Protein AF-A0A077Z8T4-F1 (afdb_monomer_lite)

Secondary structure (DSSP, 8-state):
--TTTTTGGGTS------------S-------THHHHHHHHHHHHHHHHHHHHHHTS------STT-EEEE-TTS-EEEE--TT-GGGGSSPPPHHHHHHHHHT-B--TT-TTSPPBPPEEEEEEEEEEETTTTEEEEEEEEEEE-HHHHHHT----SSHHHHHHH--

Sequence (168 aa):
MVEVYLLFALIFGVSSISLPTVDIREAQQPRTVASTTLIAVIEAVQYDAAQSILDECPKVHCLGRECVMVKERNGCETCACPIGSPARGCDKMPKRMLKELFTNGCHNLKSPNSKLYPATPVSRWYRHIDYEAKVDECRSYLFPFCEDYEKNVWPAPTTRQQCLHYCY

Structure (mmCIF, N/CA/C/O backbone):
data_AF-A0A077Z8T4-F1
#
_entry.id   AF-A0A077Z8T4-F1
#
loop_
_atom_site.group_PDB
_atom_site.id
_atom_site.type_symbol
_atom_site.label_atom_id
_atom_site.label_alt_id
_atom_site.label_comp_id
_atom_site.label_asym_id
_atom_site.label_entity_id
_atom_site.label_seq_id
_atom_site.pdbx_PDB_ins_code
_atom_site.Cartn_x
_atom_site.Cartn_y
_atom_site.Cartn_z
_atom_site.occupancy
_atom_site.B_iso_or_equiv
_atom_site.auth_seq_id
_atom_site.auth_comp_id
_atom_site.auth_asym_id
_atom_site.auth_atom_id
_atom_site.pdbx_PDB_model_num
ATOM 1 N N . MET A 1 1 ? 19.963 72.023 41.864 1.00 42.16 1 MET A N 1
ATOM 2 C CA . MET A 1 1 ? 19.636 71.729 43.276 1.00 42.16 1 MET A CA 1
ATOM 3 C C . MET A 1 1 ? 19.862 70.242 43.526 1.00 42.16 1 MET A C 1
ATOM 5 O O . MET A 1 1 ? 18.923 69.464 43.528 1.00 42.16 1 MET A O 1
ATOM 9 N N . VAL A 1 2 ? 21.130 69.844 43.653 1.00 43.72 2 VAL A N 1
ATOM 10 C CA . VAL A 1 2 ? 21.558 68.471 44.010 1.00 43.72 2 VAL A CA 1
ATOM 11 C C . VAL A 1 2 ? 21.573 68.296 45.545 1.00 43.72 2 VAL A C 1
ATOM 13 O O . VAL A 1 2 ? 21.898 67.242 46.073 1.00 43.72 2 VAL A O 1
ATOM 16 N N . GLU A 1 3 ? 21.177 69.330 46.287 1.00 45.53 3 GLU A N 1
ATOM 17 C CA . GLU A 1 3 ? 21.572 69.507 47.684 1.00 45.53 3 GLU A CA 1
ATOM 18 C C . GLU A 1 3 ? 20.578 69.032 48.750 1.00 45.53 3 GLU A C 1
ATOM 20 O O . GLU A 1 3 ? 20.823 69.254 49.927 1.00 45.53 3 GLU A O 1
ATOM 25 N N . VAL A 1 4 ? 19.475 68.366 48.395 1.00 46.78 4 VAL A N 1
ATOM 26 C CA . VAL A 1 4 ? 18.481 67.970 49.420 1.00 46.78 4 VAL A CA 1
ATOM 27 C C . VAL A 1 4 ? 18.362 66.457 49.612 1.00 46.78 4 VAL A C 1
ATOM 29 O O . VAL A 1 4 ? 18.024 66.012 50.704 1.00 46.78 4 VAL A O 1
ATOM 32 N N . TYR A 1 5 ? 18.743 65.632 48.634 1.00 44.31 5 TYR A N 1
ATOM 33 C CA . TYR A 1 5 ? 18.672 64.172 48.808 1.00 44.31 5 TYR A CA 1
ATOM 34 C C . TYR A 1 5 ? 19.954 63.542 49.363 1.00 44.31 5 TYR A C 1
ATOM 36 O O . TYR A 1 5 ? 19.893 62.443 49.912 1.00 44.31 5 TYR A O 1
ATOM 44 N N . LEU A 1 6 ? 21.091 64.253 49.327 1.00 45.75 6 LEU A N 1
ATOM 45 C CA . LEU A 1 6 ? 22.338 63.777 49.940 1.00 45.75 6 LEU A CA 1
ATOM 46 C C . LEU A 1 6 ? 22.255 63.677 51.475 1.00 45.75 6 LEU A C 1
ATOM 48 O O . LEU A 1 6 ? 23.035 62.951 52.083 1.00 45.75 6 LEU A O 1
ATOM 52 N N . LEU A 1 7 ? 21.295 64.360 52.106 1.00 48.22 7 LEU A N 1
ATOM 53 C CA . LEU A 1 7 ? 21.138 64.355 53.563 1.00 48.22 7 LEU A CA 1
ATOM 54 C C . LEU A 1 7 ? 20.441 63.106 54.111 1.00 48.22 7 LEU A C 1
ATOM 56 O O . LEU A 1 7 ? 20.666 62.747 55.263 1.00 48.22 7 LEU A O 1
ATOM 60 N N . PHE A 1 8 ? 19.652 62.391 53.309 1.00 38.88 8 PHE A N 1
ATOM 61 C CA . PHE A 1 8 ? 18.994 61.174 53.799 1.00 38.88 8 PHE A CA 1
ATOM 62 C C . PHE A 1 8 ? 19.896 59.933 53.772 1.00 38.88 8 PHE A C 1
ATOM 64 O O . PHE A 1 8 ? 19.585 58.939 54.426 1.00 38.88 8 PHE A O 1
ATOM 71 N N . ALA A 1 9 ? 21.044 59.999 53.094 1.00 43.31 9 ALA A N 1
ATOM 72 C CA . ALA A 1 9 ? 21.951 58.865 52.926 1.00 43.31 9 ALA A CA 1
ATOM 73 C C . ALA A 1 9 ? 22.938 58.637 54.093 1.00 43.31 9 ALA A C 1
ATOM 75 O O . ALA A 1 9 ? 23.739 57.710 54.015 1.00 43.31 9 ALA A O 1
ATOM 76 N N . LEU A 1 10 ? 22.896 59.428 55.177 1.00 42.94 10 LEU A N 1
ATOM 77 C CA . LEU A 1 10 ? 23.810 59.249 56.322 1.00 42.94 10 LEU A CA 1
ATOM 78 C C . LEU A 1 10 ? 23.150 58.932 57.674 1.00 42.94 10 LEU A C 1
ATOM 80 O O . LEU A 1 10 ? 23.878 58.681 58.629 1.00 42.94 10 LEU A O 1
ATOM 84 N N . ILE A 1 11 ? 21.817 58.879 57.789 1.00 49.50 11 ILE A N 1
ATOM 85 C CA . ILE A 1 11 ? 21.166 58.616 59.095 1.00 49.50 11 ILE A CA 1
ATOM 86 C C . ILE A 1 11 ? 20.476 57.245 59.165 1.00 49.50 11 ILE A C 1
ATOM 88 O O . ILE A 1 11 ? 20.418 56.647 60.236 1.00 49.50 11 ILE A O 1
ATOM 92 N N . PHE A 1 12 ? 20.046 56.670 58.042 1.00 38.09 12 PHE A N 1
ATOM 93 C CA . PHE A 1 12 ? 19.489 55.314 58.021 1.00 38.09 12 PHE A CA 1
ATOM 94 C C . PHE A 1 12 ? 20.489 54.352 57.381 1.00 38.09 12 PHE A C 1
ATOM 96 O O . PHE A 1 12 ? 20.528 54.165 56.168 1.00 38.09 12 PHE A O 1
ATOM 103 N N . GLY A 1 13 ? 21.355 53.789 58.223 1.00 34.53 13 GLY A N 1
ATOM 104 C CA . GLY A 1 13 ? 22.398 52.857 57.817 1.00 34.53 13 GLY A CA 1
ATOM 105 C C . GLY A 1 13 ? 21.831 51.517 57.364 1.00 34.53 13 GLY A C 1
ATOM 106 O O . GLY A 1 13 ? 21.535 50.666 58.195 1.00 34.53 13 GLY A O 1
ATOM 107 N N . VAL A 1 14 ? 21.744 51.310 56.049 1.00 38.97 14 VAL A N 1
ATOM 108 C CA . VAL A 1 14 ? 21.720 49.978 55.435 1.00 38.9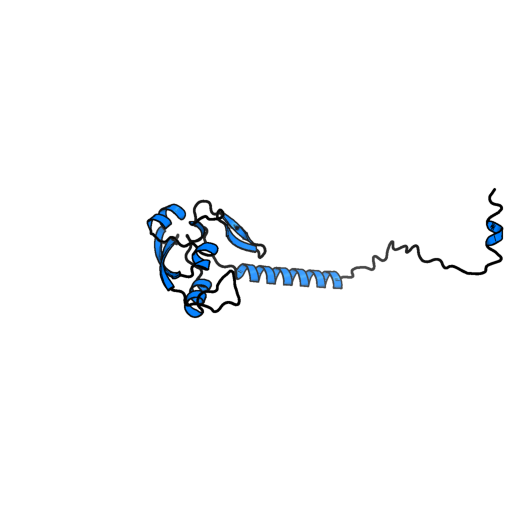7 14 VAL A CA 1
ATOM 109 C C . VAL A 1 14 ? 22.520 50.014 54.137 1.00 38.97 14 VAL A C 1
ATOM 111 O O . VAL A 1 14 ? 22.171 50.682 53.167 1.00 38.97 14 VAL A O 1
ATOM 114 N N . SER A 1 15 ? 23.606 49.250 54.137 1.00 33.28 15 SER A N 1
ATOM 115 C CA . SER A 1 15 ? 24.347 48.816 52.962 1.00 33.28 15 SER A CA 1
ATOM 116 C C . SER A 1 15 ? 23.436 47.992 52.049 1.00 33.28 15 SER A C 1
ATOM 118 O O . SER A 1 15 ? 22.857 47.000 52.476 1.00 33.28 15 SER A O 1
ATOM 120 N N . SER A 1 16 ? 23.316 48.373 50.784 1.00 40.66 16 SER A N 1
ATOM 121 C CA . SER A 1 16 ? 22.735 47.537 49.725 1.00 40.66 16 SER A CA 1
ATOM 122 C C . SER A 1 16 ? 23.694 47.643 48.545 1.00 40.66 16 SER A C 1
ATOM 124 O O . SER A 1 16 ? 23.706 48.635 47.829 1.00 40.66 16 SER A O 1
ATOM 126 N N . ILE A 1 17 ? 24.763 46.848 48.567 1.00 36.19 17 ILE A N 1
ATOM 127 C CA . ILE A 1 17 ? 24.810 45.533 47.914 1.00 36.19 17 ILE A CA 1
ATOM 128 C C . ILE A 1 17 ? 24.553 45.708 46.416 1.00 36.19 17 ILE A C 1
ATOM 130 O O . ILE A 1 17 ? 23.435 45.649 45.917 1.00 36.19 17 ILE A O 1
ATOM 134 N N . SER A 1 18 ? 25.656 45.951 45.724 1.00 32.47 18 SER A N 1
ATOM 135 C CA . SER A 1 18 ? 25.854 45.708 44.306 1.00 32.47 18 SER A CA 1
ATOM 136 C C . SER A 1 18 ? 25.704 44.218 44.001 1.00 32.47 18 SER A C 1
ATOM 138 O O . SER A 1 18 ? 26.295 43.397 44.693 1.00 32.47 18 SER A O 1
ATOM 140 N N . LEU A 1 19 ? 24.977 43.868 42.937 1.00 38.59 19 LEU A N 1
ATOM 141 C CA . LEU A 1 19 ? 25.115 42.587 42.231 1.00 38.59 19 LEU A CA 1
ATOM 142 C C . LEU A 1 19 ? 24.352 42.639 40.891 1.00 38.59 19 LEU A C 1
ATOM 144 O O . LEU A 1 19 ? 23.242 43.160 40.847 1.00 38.59 19 LEU A O 1
ATOM 148 N N . PRO A 1 20 ? 24.872 42.035 39.813 1.00 42.31 20 PRO A N 1
ATOM 149 C CA . PRO A 1 20 ? 26.189 42.329 39.250 1.00 42.31 20 PRO A CA 1
ATOM 150 C C . PRO A 1 20 ? 26.107 42.646 37.740 1.00 42.31 20 PRO A C 1
ATOM 152 O O . PRO A 1 20 ? 25.363 42.017 36.990 1.00 42.31 20 PRO A O 1
ATOM 155 N N . THR A 1 21 ? 26.955 43.556 37.257 1.00 36.28 21 THR A N 1
ATOM 156 C CA . THR A 1 21 ? 27.378 43.574 35.849 1.00 36.28 21 THR A CA 1
ATOM 157 C C . THR A 1 21 ? 28.364 42.427 35.650 1.00 36.28 21 THR A C 1
ATOM 159 O O . THR A 1 21 ? 29.557 42.578 35.909 1.00 36.28 21 THR A O 1
ATOM 162 N N . VAL A 1 22 ? 27.862 41.253 35.269 1.00 40.09 22 VAL A N 1
ATOM 163 C CA . VAL A 1 22 ? 28.711 40.131 34.856 1.00 40.09 22 VAL A CA 1
ATOM 164 C C . VAL A 1 22 ? 29.165 40.391 33.426 1.00 40.09 22 VAL A C 1
ATOM 166 O O . VAL A 1 22 ? 28.463 40.143 32.448 1.00 40.09 22 VAL A O 1
ATOM 169 N N . ASP A 1 23 ? 30.358 40.964 33.364 1.00 32.66 23 ASP A N 1
ATOM 170 C CA . ASP A 1 23 ? 31.263 40.917 32.235 1.00 32.66 23 ASP A CA 1
ATOM 171 C C . ASP A 1 23 ? 31.654 39.450 31.990 1.00 32.66 23 ASP A C 1
ATOM 173 O O . ASP A 1 23 ? 32.311 38.824 32.821 1.00 32.66 23 ASP A O 1
ATOM 177 N N . ILE A 1 24 ? 31.182 38.872 30.886 1.00 42.31 24 ILE A N 1
ATOM 178 C CA . ILE A 1 24 ? 31.798 37.686 30.277 1.00 42.31 24 ILE A CA 1
ATOM 179 C C . ILE A 1 24 ? 31.896 37.976 28.783 1.00 42.31 24 ILE A C 1
ATOM 181 O O . ILE A 1 24 ? 31.249 37.353 27.941 1.00 42.31 24 ILE A O 1
ATOM 185 N N . ARG A 1 25 ? 32.731 38.952 28.430 1.00 34.88 25 ARG A N 1
ATOM 186 C CA . ARG A 1 25 ? 33.640 38.684 27.321 1.00 34.88 25 ARG A CA 1
ATOM 187 C C . ARG A 1 25 ? 34.700 37.712 27.834 1.00 34.88 25 ARG A C 1
ATOM 189 O O . ARG A 1 25 ? 35.277 37.903 28.894 1.00 34.88 25 ARG A O 1
ATOM 196 N N . GLU A 1 26 ? 34.904 36.651 27.066 1.00 38.06 26 GLU A N 1
ATOM 197 C CA . GLU A 1 26 ? 36.081 35.782 27.146 1.00 38.06 26 GLU A CA 1
ATOM 198 C C . GLU A 1 26 ? 36.258 34.963 28.433 1.00 38.06 26 GLU A C 1
ATOM 200 O O . GLU A 1 26 ? 37.278 34.999 29.108 1.00 38.06 26 GLU A O 1
ATOM 205 N N . ALA A 1 27 ? 35.333 34.030 28.642 1.00 40.50 27 ALA A N 1
ATOM 206 C CA . ALA A 1 27 ? 35.766 32.664 28.915 1.00 40.50 27 ALA A CA 1
ATOM 207 C C . ALA A 1 27 ? 35.443 31.793 27.693 1.00 40.50 27 ALA A C 1
ATOM 209 O O . ALA A 1 27 ? 34.693 30.822 27.773 1.00 40.50 27 ALA A O 1
ATOM 210 N N . GLN A 1 28 ? 36.031 32.120 26.534 1.00 42.72 28 GLN A N 1
ATOM 211 C CA . GLN A 1 28 ? 36.329 31.096 25.526 1.00 42.72 28 GLN A CA 1
ATOM 212 C C . GLN A 1 28 ? 37.426 30.202 26.113 1.00 42.72 28 GLN A C 1
ATOM 214 O O . GLN A 1 28 ? 38.564 30.184 25.656 1.00 42.72 28 GLN A O 1
ATOM 219 N N . GLN A 1 29 ? 37.093 29.478 27.182 1.00 40.59 29 GLN A N 1
ATOM 220 C CA . GLN A 1 29 ? 37.913 28.371 27.615 1.00 40.59 29 GLN A CA 1
ATOM 221 C C . GLN A 1 29 ? 37.870 27.374 26.455 1.00 40.59 29 GLN A C 1
ATOM 223 O O . GLN A 1 29 ? 36.774 27.045 25.982 1.00 40.59 29 GLN A O 1
ATOM 228 N N . PRO A 1 30 ? 39.034 26.995 25.905 1.00 47.09 30 PRO A N 1
ATOM 229 C CA . PRO A 1 30 ? 39.098 26.266 24.655 1.00 47.09 30 PRO A CA 1
ATOM 230 C C . PRO A 1 30 ? 38.200 25.040 24.764 1.00 47.09 30 PRO A C 1
ATOM 232 O O . PRO A 1 30 ? 38.314 24.274 25.722 1.00 47.09 30 PRO A O 1
ATOM 235 N N . ARG A 1 31 ? 37.303 24.850 23.786 1.00 51.34 31 ARG A N 1
ATOM 236 C CA . ARG A 1 31 ? 36.708 23.537 23.509 1.00 51.34 31 ARG A CA 1
ATOM 237 C C . ARG A 1 31 ? 37.871 22.645 23.080 1.00 51.34 31 ARG A C 1
ATOM 239 O O . ARG A 1 31 ? 38.144 22.473 21.899 1.00 51.34 31 ARG A O 1
ATOM 246 N N . THR A 1 32 ? 38.666 22.222 24.052 1.00 49.34 32 THR A N 1
ATOM 247 C CA . THR A 1 32 ? 39.902 21.483 23.875 1.00 49.34 32 THR A CA 1
ATOM 248 C C . THR A 1 32 ? 39.532 20.152 23.250 1.00 49.34 32 THR A C 1
ATOM 250 O O . THR A 1 32 ? 38.674 19.448 23.769 1.00 49.34 32 THR A O 1
ATOM 253 N N . VAL A 1 33 ? 40.135 19.874 22.097 1.00 55.16 33 VAL A N 1
ATOM 254 C CA . VAL A 1 33 ? 40.302 18.621 21.331 1.00 55.16 33 VAL A CA 1
ATOM 255 C C . VAL A 1 33 ? 39.477 17.379 21.744 1.00 55.16 33 VAL A C 1
ATOM 257 O O . VAL A 1 33 ? 38.871 16.747 20.885 1.00 55.16 33 VAL A O 1
ATOM 260 N N . ALA A 1 34 ? 39.393 17.027 23.030 1.00 56.06 34 ALA A N 1
ATOM 261 C CA . ALA A 1 34 ? 38.469 16.016 23.552 1.00 56.06 34 ALA A CA 1
ATOM 262 C C . ALA A 1 34 ? 36.999 16.284 23.168 1.00 56.06 34 ALA A C 1
ATOM 264 O O . ALA A 1 34 ? 36.266 15.350 22.849 1.00 56.06 34 ALA A O 1
ATOM 265 N N . SER A 1 35 ? 36.578 17.554 23.134 1.00 67.75 35 SER A N 1
ATOM 266 C CA . SER A 1 35 ? 35.228 17.933 22.705 1.00 67.75 35 SER A CA 1
ATOM 267 C C . SER A 1 35 ? 35.009 17.684 21.212 1.00 67.75 35 SER A C 1
ATOM 269 O O . SER A 1 35 ? 33.951 17.182 20.852 1.00 67.75 35 SER A O 1
ATOM 271 N N . THR A 1 36 ? 35.990 17.966 20.348 1.00 71.94 36 THR A N 1
ATOM 272 C CA . THR A 1 36 ? 35.868 17.684 18.907 1.00 71.94 36 THR A CA 1
ATOM 273 C C . THR A 1 36 ? 35.883 16.189 18.610 1.00 71.94 36 THR A C 1
ATOM 275 O O . THR A 1 36 ? 35.094 15.746 17.784 1.00 71.94 36 THR A O 1
ATOM 278 N N . THR A 1 37 ? 36.704 15.394 19.308 1.00 77.44 37 THR A N 1
ATOM 279 C CA . THR A 1 37 ? 36.696 13.931 19.144 1.00 77.44 37 THR A CA 1
ATOM 280 C C . THR A 1 37 ? 35.363 13.335 19.585 1.00 77.44 37 THR A C 1
ATOM 282 O O . THR A 1 37 ? 34.810 12.498 18.880 1.00 77.44 37 THR A O 1
ATOM 285 N N . LEU A 1 38 ? 34.810 13.787 20.717 1.00 83.88 38 LEU A N 1
ATOM 286 C CA . LEU A 1 38 ? 33.502 13.327 21.181 1.00 83.88 38 LEU A CA 1
ATOM 287 C C . LEU A 1 38 ? 32.391 13.699 20.188 1.00 83.88 38 LEU A C 1
ATOM 289 O O . LEU A 1 38 ? 31.570 12.848 19.867 1.00 83.88 38 LEU A O 1
ATOM 293 N N . ILE A 1 39 ? 32.386 14.936 19.674 1.00 82.31 39 ILE A N 1
ATOM 294 C CA . ILE A 1 39 ? 31.422 15.379 18.654 1.00 82.31 39 ILE A CA 1
ATOM 295 C C . ILE A 1 39 ? 31.533 14.508 17.395 1.00 82.31 39 ILE A C 1
ATOM 297 O O . ILE A 1 39 ? 30.520 13.989 16.946 1.00 82.31 39 ILE A O 1
ATOM 301 N N . ALA A 1 40 ? 32.744 14.265 16.885 1.00 82.62 40 ALA A N 1
ATOM 302 C CA . ALA A 1 40 ? 32.951 13.442 15.693 1.00 82.62 40 ALA A CA 1
ATOM 303 C C . ALA A 1 40 ? 32.505 11.981 15.892 1.00 82.62 40 ALA A C 1
ATOM 305 O O . ALA A 1 40 ? 31.902 11.392 14.998 1.00 82.62 40 ALA A O 1
ATOM 306 N N . VAL A 1 41 ? 32.759 11.393 17.069 1.00 86.19 41 VAL A N 1
ATOM 307 C CA . VAL A 1 41 ? 32.267 10.045 17.403 1.00 86.19 41 VAL A CA 1
ATOM 308 C C . VAL A 1 41 ? 30.739 10.031 17.472 1.00 86.19 41 VAL A C 1
ATOM 310 O O . VAL A 1 41 ? 30.122 9.110 16.945 1.00 86.19 41 VAL A O 1
ATOM 313 N N . ILE A 1 42 ? 30.117 11.050 18.072 1.00 87.94 42 ILE A N 1
ATOM 314 C CA . ILE A 1 42 ? 28.654 11.170 18.127 1.00 87.94 42 ILE A CA 1
ATOM 315 C C . ILE A 1 42 ? 28.068 11.301 16.714 1.00 87.94 42 ILE A C 1
ATOM 317 O O . ILE A 1 42 ? 27.122 10.588 16.400 1.00 87.94 42 ILE A O 1
ATOM 321 N N . GLU A 1 43 ? 28.632 12.153 15.855 1.00 85.56 43 GLU A N 1
ATOM 322 C CA . GLU A 1 43 ? 28.185 12.334 14.466 1.00 85.56 43 GLU A CA 1
ATOM 323 C C . GLU A 1 43 ? 28.333 11.044 13.643 1.00 85.56 43 GLU A C 1
ATOM 325 O O . GLU A 1 43 ? 27.418 10.681 12.905 1.00 85.56 43 GLU A O 1
ATOM 330 N N . ALA A 1 44 ? 29.436 10.306 13.813 1.00 82.06 44 ALA A N 1
ATOM 331 C CA . ALA A 1 44 ? 29.651 9.025 13.141 1.00 82.06 44 ALA A CA 1
ATOM 332 C C . ALA A 1 44 ? 28.652 7.949 13.599 1.00 82.06 44 ALA A C 1
ATOM 334 O O . ALA A 1 44 ? 28.071 7.260 12.763 1.00 82.06 44 ALA A O 1
ATOM 335 N N . VAL A 1 45 ? 28.400 7.835 14.910 1.00 86.38 45 VAL A N 1
ATOM 336 C CA . VAL A 1 45 ? 27.393 6.907 15.460 1.00 86.38 45 VAL A CA 1
ATOM 337 C C . VAL A 1 45 ? 25.985 7.292 15.001 1.00 86.38 45 VAL A C 1
ATOM 339 O O . VAL A 1 45 ? 25.182 6.420 14.675 1.00 86.38 45 VAL A O 1
ATOM 342 N N . GLN A 1 46 ? 25.673 8.589 14.942 1.00 79.38 46 GLN A N 1
ATOM 343 C CA . GLN A 1 46 ? 24.392 9.074 14.428 1.00 79.38 46 GLN A CA 1
ATOM 344 C C . GLN A 1 46 ? 24.216 8.759 12.939 1.00 79.38 46 GLN A C 1
ATOM 346 O O . GLN A 1 46 ? 23.124 8.358 12.539 1.00 79.38 46 GLN A O 1
ATOM 351 N N . TYR A 1 47 ? 25.268 8.907 12.131 1.00 80.50 47 TYR A N 1
ATOM 352 C CA . TYR A 1 47 ? 25.245 8.571 10.708 1.00 80.50 47 TYR A CA 1
ATOM 353 C C . TYR A 1 47 ? 25.061 7.065 10.474 1.00 80.50 47 TYR A C 1
ATOM 355 O O . TYR A 1 47 ? 24.220 6.677 9.667 1.00 80.50 47 TYR A O 1
ATOM 363 N N . ASP A 1 48 ? 25.782 6.223 11.219 1.00 80.81 48 ASP A N 1
ATOM 364 C CA . ASP A 1 48 ? 25.675 4.760 11.133 1.00 80.81 48 ASP A CA 1
ATOM 365 C C . ASP A 1 48 ? 24.277 4.267 11.544 1.00 80.81 48 ASP A C 1
ATOM 367 O O . ASP A 1 48 ? 23.637 3.493 10.831 1.00 80.81 48 ASP A O 1
ATOM 371 N N . ALA A 1 49 ? 23.733 4.807 12.640 1.00 77.38 49 ALA A N 1
ATOM 372 C CA . ALA A 1 49 ? 22.367 4.513 13.065 1.00 77.38 49 ALA A CA 1
ATOM 373 C C . ALA A 1 49 ? 21.325 4.973 12.031 1.00 77.38 49 ALA A C 1
ATOM 375 O O . ALA A 1 49 ? 20.369 4.249 11.759 1.00 77.38 49 ALA A O 1
ATOM 376 N N . ALA A 1 50 ? 21.503 6.156 11.433 1.00 75.06 50 ALA A N 1
ATOM 377 C CA . ALA A 1 50 ? 20.610 6.652 10.390 1.00 75.06 50 ALA A CA 1
ATOM 378 C C . ALA A 1 50 ? 20.657 5.773 9.131 1.00 75.06 50 ALA A C 1
ATOM 380 O O . ALA A 1 50 ? 19.607 5.475 8.566 1.00 75.06 50 ALA A O 1
ATOM 381 N N . GLN A 1 51 ? 21.842 5.317 8.716 1.00 77.88 51 GLN A N 1
ATOM 382 C CA . GLN A 1 51 ? 21.985 4.425 7.567 1.00 77.88 51 GLN A CA 1
ATOM 383 C C . GLN A 1 51 ? 21.348 3.056 7.833 1.00 77.88 51 GLN A C 1
ATOM 385 O O . GLN A 1 51 ? 20.615 2.558 6.986 1.00 77.88 51 GLN A O 1
ATOM 390 N N . SER A 1 52 ? 21.526 2.505 9.036 1.00 78.31 52 SER A N 1
ATOM 391 C CA . SER A 1 52 ? 20.867 1.263 9.457 1.00 78.31 52 SER A CA 1
ATOM 392 C C . SER A 1 52 ? 19.334 1.373 9.419 1.00 78.31 52 SER A C 1
ATOM 394 O O . SER A 1 52 ? 18.653 0.491 8.899 1.00 78.31 52 SER A O 1
ATOM 396 N N . ILE A 1 53 ? 18.776 2.507 9.865 1.00 74.00 53 ILE A N 1
ATOM 397 C CA . ILE A 1 53 ? 17.331 2.780 9.760 1.00 74.00 53 ILE A CA 1
ATOM 398 C C . ILE A 1 53 ? 16.876 2.824 8.293 1.00 74.00 53 ILE A C 1
ATOM 400 O O . ILE A 1 53 ? 15.802 2.313 7.971 1.00 74.00 53 ILE A O 1
ATOM 404 N N . LEU A 1 54 ? 17.674 3.424 7.404 1.00 73.31 54 LEU A N 1
ATOM 405 C CA . LEU A 1 54 ? 17.363 3.491 5.974 1.00 73.31 54 LEU A CA 1
ATOM 406 C C . LEU A 1 54 ? 17.426 2.117 5.293 1.00 73.31 54 LEU A C 1
ATOM 408 O O . LEU A 1 54 ? 16.601 1.827 4.425 1.00 73.31 54 LEU A O 1
ATOM 412 N N . ASP A 1 55 ? 18.355 1.260 5.709 1.00 78.06 55 ASP A N 1
ATOM 413 C CA . ASP A 1 55 ? 18.501 -0.095 5.176 1.00 78.06 55 ASP A CA 1
ATOM 414 C C . ASP A 1 55 ? 17.326 -1.009 5.585 1.00 78.06 55 ASP A C 1
ATOM 416 O O . ASP A 1 55 ? 16.985 -1.955 4.868 1.00 78.06 55 ASP A O 1
ATOM 420 N N . GLU A 1 56 ? 16.650 -0.703 6.699 1.00 79.56 56 GLU A N 1
ATOM 421 C CA . GLU A 1 56 ? 15.439 -1.399 7.156 1.00 79.56 56 GLU A CA 1
ATOM 422 C C . GLU A 1 56 ? 14.137 -0.892 6.508 1.00 79.56 56 GLU A C 1
ATOM 424 O O . GLU A 1 56 ? 13.064 -1.470 6.739 1.00 79.56 56 GLU A O 1
ATOM 429 N N . CYS A 1 57 ? 14.187 0.164 5.687 1.00 78.19 57 CYS A N 1
ATOM 430 C CA . CYS A 1 57 ? 12.989 0.706 5.058 1.00 78.19 57 CYS A CA 1
ATOM 431 C C . CYS A 1 57 ? 12.294 -0.343 4.168 1.00 78.19 57 CYS A C 1
ATOM 433 O O . CYS A 1 57 ? 12.939 -1.065 3.398 1.00 78.19 57 CYS A O 1
ATOM 435 N N . PRO A 1 58 ? 10.951 -0.435 4.214 1.00 71.50 58 PRO A N 1
ATOM 436 C CA . PRO A 1 58 ? 10.230 -1.338 3.334 1.00 71.50 58 PRO A CA 1
ATOM 437 C C . PRO A 1 58 ? 10.426 -0.906 1.878 1.00 71.50 58 PRO A C 1
ATOM 439 O O . PRO A 1 58 ? 10.199 0.248 1.528 1.00 71.50 58 PRO A O 1
ATOM 442 N N . LYS A 1 59 ? 10.790 -1.853 1.004 1.00 75.25 59 LYS A N 1
ATOM 443 C CA . LYS A 1 59 ? 10.742 -1.624 -0.444 1.00 75.25 59 LYS A CA 1
ATOM 444 C C . LYS A 1 59 ? 9.289 -1.404 -0.852 1.00 75.25 59 LYS A C 1
ATOM 446 O O . LYS A 1 59 ? 8.492 -2.344 -0.813 1.00 75.25 59 LYS A O 1
ATOM 451 N N . VAL A 1 60 ? 8.964 -0.175 -1.229 1.00 74.81 60 VAL A N 1
ATOM 452 C CA . VAL A 1 60 ? 7.658 0.198 -1.766 1.00 74.81 60 VAL A CA 1
ATOM 453 C C . VAL A 1 60 ? 7.817 0.578 -3.230 1.00 74.81 60 VAL A C 1
ATOM 455 O O . VAL A 1 60 ? 8.777 1.242 -3.618 1.00 74.81 60 VAL A O 1
ATOM 458 N N . HIS A 1 61 ? 6.882 0.126 -4.052 1.00 79.88 61 HIS A N 1
ATOM 459 C CA . HIS A 1 61 ? 6.667 0.708 -5.367 1.00 79.88 61 HIS A CA 1
ATOM 460 C C . HIS A 1 61 ? 5.505 1.699 -5.227 1.00 79.88 61 HIS A C 1
ATOM 462 O O . HIS A 1 61 ? 4.752 1.629 -4.261 1.00 79.88 61 HIS A O 1
ATOM 468 N N . CYS A 1 62 ? 5.416 2.683 -6.118 1.00 81.88 62 CYS A N 1
ATOM 469 C CA . CYS A 1 62 ? 4.318 3.645 -6.118 1.00 81.88 62 CYS A CA 1
ATOM 470 C C . CYS A 1 62 ? 3.650 3.575 -7.478 1.00 81.88 62 CYS A C 1
ATOM 472 O O . CYS A 1 62 ? 3.959 4.332 -8.395 1.00 81.88 62 CYS A O 1
ATOM 474 N N . LEU A 1 63 ? 2.821 2.544 -7.625 1.00 82.12 63 LEU A N 1
ATOM 475 C CA . LEU A 1 63 ? 2.225 2.167 -8.906 1.00 82.12 63 LEU A CA 1
ATOM 476 C C . LEU A 1 63 ? 0.878 2.839 -9.159 1.00 82.12 63 LEU A C 1
ATOM 478 O O . LEU A 1 63 ? 0.303 2.690 -10.232 1.00 82.12 63 LEU A O 1
ATOM 482 N N . GLY A 1 64 ? 0.354 3.543 -8.162 1.00 81.38 64 GLY A N 1
ATOM 483 C CA . GLY A 1 64 ? -0.914 4.236 -8.253 1.00 81.38 64 GLY A CA 1
ATOM 484 C C . GLY A 1 64 ? -0.862 5.468 -9.158 1.00 81.38 64 GLY A C 1
ATOM 485 O O . GLY A 1 64 ? 0.096 6.243 -9.126 1.00 81.38 64 GLY A O 1
ATOM 486 N N . ARG A 1 65 ? -1.927 5.688 -9.933 1.00 77.31 65 ARG A N 1
ATOM 487 C CA . ARG A 1 65 ? -2.096 6.903 -10.736 1.00 77.31 65 ARG A CA 1
ATOM 488 C C . ARG A 1 65 ? -2.088 8.140 -9.828 1.00 77.31 65 ARG A C 1
ATOM 490 O O . ARG A 1 65 ? -2.739 8.140 -8.785 1.00 77.31 65 ARG A O 1
ATOM 497 N N . GLU A 1 66 ? -1.352 9.179 -10.233 1.00 81.19 66 GLU A N 1
ATOM 498 C CA . GLU A 1 66 ? -1.155 10.436 -9.475 1.00 81.19 66 GLU A CA 1
ATOM 499 C C . GLU A 1 66 ? -0.463 10.278 -8.111 1.00 81.19 66 GLU A C 1
ATOM 501 O O . GLU A 1 66 ? -0.373 11.243 -7.350 1.00 81.19 66 GLU A O 1
ATOM 506 N N . CYS A 1 67 ? 0.043 9.089 -7.784 1.00 86.06 67 CYS A N 1
ATOM 507 C CA . CYS A 1 67 ? 0.848 8.909 -6.591 1.00 86.06 67 CYS A CA 1
ATOM 508 C C . CYS A 1 67 ? 2.304 9.301 -6.858 1.00 86.06 67 CYS A C 1
ATOM 510 O O . CYS A 1 67 ? 2.810 9.209 -7.978 1.00 86.06 67 CYS A O 1
ATOM 512 N N 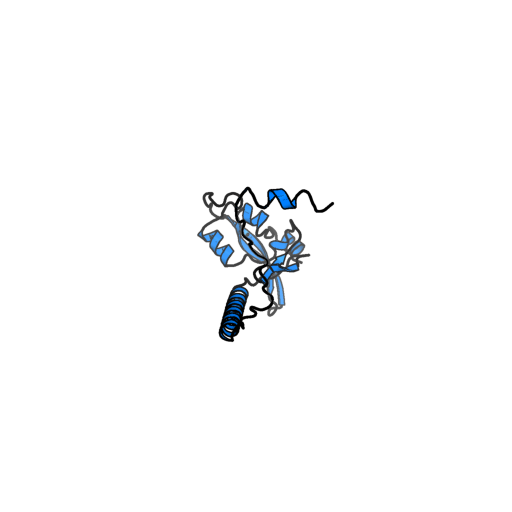. VAL A 1 68 ? 2.986 9.746 -5.810 1.00 86.94 68 VAL A N 1
ATOM 513 C CA . VAL A 1 68 ? 4.374 10.187 -5.858 1.00 86.94 68 VAL A CA 1
ATOM 514 C C . VAL A 1 68 ? 5.150 9.567 -4.705 1.00 86.94 68 VAL A C 1
ATOM 516 O O . VAL A 1 68 ? 4.654 9.457 -3.582 1.00 86.94 68 VAL A O 1
ATOM 519 N N . MET A 1 69 ? 6.383 9.157 -4.985 1.00 88.06 69 MET A N 1
ATOM 520 C CA . MET A 1 69 ? 7.316 8.736 -3.946 1.00 88.06 69 MET A CA 1
ATOM 521 C C . MET A 1 69 ? 7.751 9.955 -3.135 1.00 88.06 69 MET A C 1
ATOM 523 O O . MET A 1 69 ? 8.252 10.932 -3.692 1.00 88.06 69 MET A O 1
ATOM 527 N N . VAL A 1 70 ? 7.568 9.899 -1.819 1.00 88.81 70 VAL A N 1
ATOM 528 C CA . VAL A 1 70 ? 8.013 10.937 -0.882 1.00 88.81 70 VAL A CA 1
ATOM 529 C C . VAL A 1 70 ? 8.875 10.319 0.206 1.00 88.81 70 VAL A C 1
ATOM 531 O O . VAL A 1 70 ? 8.769 9.131 0.492 1.00 88.81 70 VAL A O 1
ATOM 534 N N . LYS A 1 71 ? 9.732 11.129 0.826 1.00 85.31 71 LYS A N 1
ATOM 535 C CA . LYS A 1 71 ? 10.530 10.701 1.977 1.00 85.31 71 LYS A CA 1
ATOM 536 C C . LYS A 1 71 ? 9.841 11.124 3.265 1.00 85.31 71 LYS A C 1
ATOM 538 O O . LYS A 1 71 ? 9.537 12.304 3.444 1.00 85.31 71 LYS A O 1
ATOM 543 N N . GLU A 1 72 ? 9.592 10.167 4.149 1.00 81.00 72 GLU A N 1
ATOM 544 C CA . GLU A 1 72 ? 9.089 10.441 5.493 1.00 81.00 72 GLU A CA 1
ATOM 545 C C . GLU A 1 72 ? 10.192 11.002 6.402 1.00 81.00 72 GLU A C 1
ATOM 547 O O . GLU A 1 72 ? 11.368 11.066 6.048 1.00 81.00 72 GLU A O 1
ATOM 552 N N . ARG A 1 73 ? 9.815 11.416 7.618 1.00 78.12 73 ARG A N 1
ATOM 553 C CA . ARG A 1 73 ? 10.738 12.001 8.606 1.00 78.12 73 ARG A CA 1
ATOM 554 C C . ARG A 1 73 ? 11.867 11.048 9.027 1.00 78.12 73 ARG A C 1
ATOM 556 O O . ARG A 1 73 ? 12.925 11.518 9.428 1.00 78.12 73 ARG A O 1
ATOM 563 N N . ASN A 1 74 ? 11.641 9.738 8.948 1.00 78.75 74 ASN A N 1
ATOM 564 C CA . ASN A 1 74 ? 12.658 8.704 9.178 1.00 78.75 74 ASN A CA 1
ATOM 565 C C . ASN A 1 74 ? 13.575 8.481 7.958 1.00 78.75 74 ASN A C 1
ATOM 567 O O . ASN A 1 74 ? 14.481 7.661 8.029 1.00 78.75 74 ASN A O 1
ATOM 571 N N . GLY A 1 75 ? 13.337 9.186 6.849 1.00 80.81 75 GLY A N 1
ATOM 572 C CA . GLY A 1 75 ? 14.081 9.070 5.600 1.00 80.81 75 GLY A CA 1
ATOM 573 C C . GLY A 1 75 ? 13.623 7.934 4.680 1.00 80.81 75 GLY A C 1
ATOM 574 O O . GLY A 1 75 ? 14.083 7.886 3.538 1.00 80.81 75 GLY A O 1
ATOM 575 N N . CYS A 1 76 ? 12.696 7.073 5.119 1.00 82.88 76 CYS A N 1
ATOM 576 C CA . CYS A 1 76 ? 12.146 6.016 4.277 1.00 82.88 76 CYS A CA 1
ATOM 577 C C . CYS A 1 76 ? 11.300 6.586 3.145 1.00 82.88 76 CYS A C 1
ATOM 579 O O . CYS A 1 76 ? 10.559 7.557 3.321 1.00 82.88 76 CYS A O 1
ATOM 581 N N . GLU A 1 77 ? 11.376 5.938 1.987 1.00 84.81 77 GLU A N 1
ATOM 582 C CA . GLU A 1 77 ? 1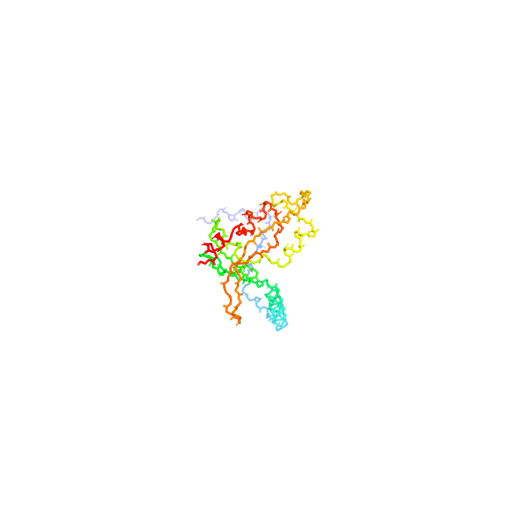0.470 6.233 0.891 1.00 84.81 77 GLU A CA 1
ATOM 583 C C . GLU A 1 77 ? 9.087 5.639 1.178 1.00 84.81 77 GLU A C 1
ATOM 585 O O . GLU A 1 77 ? 8.954 4.488 1.594 1.00 84.81 77 GLU A O 1
ATOM 590 N N . THR A 1 78 ? 8.051 6.438 0.951 1.00 82.50 78 THR A N 1
ATOM 591 C CA . THR A 1 78 ? 6.648 6.042 1.054 1.00 82.50 78 THR A CA 1
ATOM 592 C C . THR A 1 78 ? 5.902 6.526 -0.184 1.00 82.50 78 THR A C 1
ATOM 594 O O . THR A 1 78 ? 6.231 7.566 -0.763 1.00 82.50 78 THR A O 1
ATOM 597 N N . CYS A 1 79 ? 4.883 5.783 -0.603 1.00 82.06 79 CYS A N 1
ATOM 598 C CA . CYS A 1 79 ? 4.018 6.203 -1.697 1.00 82.06 79 CYS A CA 1
ATOM 599 C C . CYS A 1 79 ? 2.922 7.123 -1.150 1.00 82.06 79 CYS A C 1
ATOM 601 O O . CYS A 1 79 ? 2.052 6.693 -0.388 1.00 82.06 79 CYS A O 1
ATOM 603 N N . ALA A 1 80 ? 2.951 8.395 -1.541 1.00 83.12 80 ALA A N 1
ATOM 604 C CA . ALA A 1 80 ? 1.903 9.353 -1.227 1.00 83.12 80 ALA A CA 1
ATOM 605 C C . ALA A 1 80 ? 0.939 9.475 -2.408 1.00 83.12 80 ALA A C 1
ATOM 607 O O . ALA A 1 80 ? 1.342 9.784 -3.524 1.00 83.12 80 ALA A O 1
ATOM 608 N N . CYS A 1 81 ? -0.350 9.281 -2.151 1.00 84.19 81 CYS A N 1
ATOM 609 C CA . CYS A 1 81 ? -1.415 9.492 -3.129 1.00 84.19 81 CYS A CA 1
ATOM 610 C C . CYS A 1 81 ? -2.355 10.604 -2.640 1.00 84.19 81 CYS A C 1
ATOM 612 O O . CYS A 1 81 ? -2.404 10.862 -1.430 1.00 84.19 81 CYS A O 1
ATOM 614 N N . PRO A 1 82 ? -3.159 11.217 -3.528 1.00 81.31 82 PRO A N 1
ATOM 615 C CA . PRO A 1 82 ? -4.202 12.151 -3.119 1.00 81.31 82 PRO A CA 1
ATOM 616 C C . PRO A 1 82 ? -5.103 11.559 -2.025 1.00 81.31 82 PRO A C 1
ATOM 618 O O . PRO A 1 82 ? -5.397 10.358 -2.023 1.00 81.31 82 PRO A O 1
ATOM 621 N N . ILE A 1 83 ? -5.551 12.395 -1.083 1.00 71.94 83 ILE A N 1
ATOM 622 C CA . ILE A 1 83 ? -6.419 11.958 0.020 1.00 71.94 83 ILE A CA 1
ATOM 623 C C . ILE A 1 83 ? -7.682 11.308 -0.561 1.00 71.94 83 ILE A C 1
ATOM 625 O O . ILE A 1 83 ? -8.368 11.893 -1.393 1.00 71.94 83 ILE A O 1
ATOM 629 N N . GLY A 1 84 ? -7.982 10.085 -0.116 1.00 68.12 84 GLY A N 1
ATOM 630 C CA . GLY A 1 84 ? -9.119 9.303 -0.612 1.00 68.12 84 GLY A CA 1
ATOM 631 C C . GLY A 1 84 ? -8.860 8.546 -1.918 1.00 68.12 84 GLY A C 1
ATOM 632 O O . GLY A 1 84 ? -9.740 7.810 -2.358 1.00 68.12 84 GLY A O 1
ATOM 633 N N . SER A 1 85 ? -7.669 8.659 -2.514 1.00 74.56 85 SER A N 1
ATOM 634 C CA . SER A 1 85 ? -7.341 7.915 -3.728 1.00 74.56 85 SER A CA 1
ATOM 635 C C . SER A 1 85 ? -7.281 6.400 -3.455 1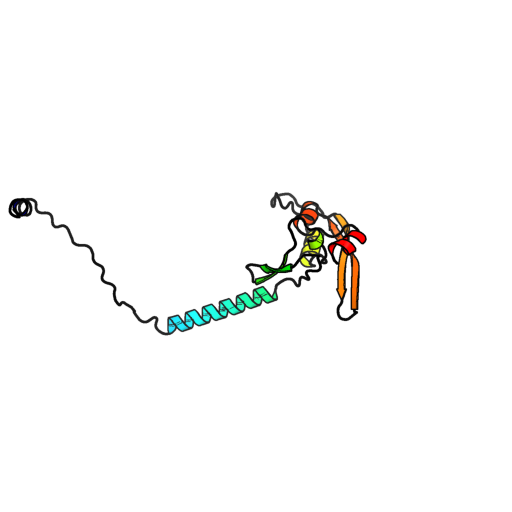.00 74.56 85 SER A C 1
ATOM 637 O O . SER A 1 85 ? -6.575 5.967 -2.530 1.00 74.56 85 SER A O 1
ATOM 639 N N . PRO A 1 86 ? -7.973 5.576 -4.266 1.00 75.12 86 PRO A N 1
ATOM 640 C CA . PRO A 1 86 ? -7.870 4.114 -4.222 1.00 75.12 86 PRO A CA 1
ATOM 641 C C . PRO A 1 86 ? -6.519 3.604 -4.747 1.00 75.12 86 PRO A C 1
ATOM 643 O O . PRO A 1 86 ? -6.188 2.435 -4.580 1.00 75.12 86 PRO A O 1
ATOM 646 N N . ALA A 1 87 ? -5.706 4.481 -5.339 1.00 79.50 87 ALA A N 1
ATOM 647 C CA . ALA A 1 87 ? -4.415 4.137 -5.911 1.00 79.50 87 ALA A CA 1
ATOM 648 C C . ALA A 1 87 ? -3.367 3.704 -4.854 1.00 79.50 87 ALA A C 1
ATOM 650 O O . ALA A 1 87 ? -2.387 3.047 -5.192 1.00 79.50 87 ALA A O 1
ATOM 651 N N . ARG A 1 88 ? -3.602 3.983 -3.558 1.00 74.56 88 ARG A N 1
ATOM 652 C CA . ARG A 1 88 ? -2.732 3.542 -2.442 1.00 74.56 88 ARG A CA 1
ATOM 653 C C . ARG A 1 88 ? -2.636 2.022 -2.302 1.00 74.56 88 ARG A C 1
ATOM 655 O O . ARG A 1 88 ? -1.634 1.516 -1.819 1.00 74.56 88 ARG A O 1
ATOM 662 N N . GLY A 1 89 ? -3.685 1.293 -2.684 1.00 82.75 89 GLY A N 1
ATOM 663 C CA . GLY A 1 89 ? -3.714 -0.167 -2.606 1.00 82.75 89 GLY A CA 1
ATOM 664 C C . GLY A 1 89 ? -3.236 -0.867 -3.876 1.00 82.75 89 GLY A C 1
ATOM 665 O O . GLY A 1 89 ? -3.474 -2.065 -4.018 1.00 82.75 89 GLY A O 1
ATOM 666 N N . CYS A 1 90 ? -2.627 -0.135 -4.814 1.00 89.19 90 CYS A N 1
ATOM 667 C CA . CYS A 1 90 ? -2.134 -0.696 -6.069 1.00 89.19 90 CYS A CA 1
ATOM 668 C C . CYS A 1 90 ? -0.939 -1.623 -5.887 1.00 89.19 90 CYS A C 1
ATOM 670 O O . CYS A 1 90 ? -0.747 -2.534 -6.692 1.00 89.19 90 CYS A O 1
ATOM 672 N N . ASP A 1 91 ? -0.183 -1.435 -4.813 1.00 86.69 91 ASP A N 1
ATOM 673 C CA . ASP A 1 91 ? 0.888 -2.329 -4.421 1.00 86.69 91 ASP A CA 1
ATOM 674 C C . ASP A 1 91 ? 0.355 -3.539 -3.655 1.00 86.69 91 ASP A C 1
ATOM 676 O O . ASP A 1 91 ? -0.690 -3.518 -2.990 1.00 86.69 91 ASP A O 1
ATOM 680 N N . LYS A 1 92 ? 1.116 -4.632 -3.710 1.00 87.44 92 LYS A N 1
ATOM 681 C CA . LYS A 1 92 ? 0.847 -5.774 -2.842 1.00 87.44 92 LYS A CA 1
ATOM 682 C C . LYS A 1 92 ? 1.118 -5.373 -1.395 1.00 87.44 92 LYS A C 1
ATOM 684 O O . LYS A 1 92 ? 2.193 -4.855 -1.100 1.00 87.44 92 LYS A O 1
ATOM 689 N N . MET A 1 93 ? 0.188 -5.696 -0.493 1.00 88.06 93 MET A N 1
ATOM 690 C CA . MET A 1 93 ? 0.378 -5.464 0.940 1.00 88.06 93 MET A CA 1
ATOM 691 C C . MET A 1 93 ? 1.739 -6.015 1.418 1.00 88.06 93 MET A C 1
ATOM 693 O O . MET A 1 93 ? 2.075 -7.166 1.098 1.00 88.06 93 MET A O 1
ATOM 697 N N . PRO A 1 94 ? 2.521 -5.239 2.198 1.00 87.00 94 PRO A N 1
ATOM 698 C CA . PRO A 1 94 ? 3.822 -5.670 2.685 1.00 87.00 94 PRO A CA 1
ATOM 699 C C . PRO A 1 94 ? 3.720 -6.979 3.464 1.00 87.00 94 PRO A C 1
ATOM 701 O O . PRO A 1 94 ? 2.819 -7.163 4.284 1.00 87.00 94 PRO A O 1
ATOM 704 N N . LYS A 1 95 ? 4.683 -7.885 3.256 1.00 89.50 95 LYS A N 1
ATOM 705 C CA . LYS A 1 95 ? 4.660 -9.238 3.846 1.00 89.50 95 LYS A CA 1
ATOM 706 C C . LYS A 1 95 ? 4.482 -9.232 5.369 1.00 89.50 95 LYS A C 1
ATOM 708 O O . LYS A 1 95 ? 3.792 -10.101 5.893 1.00 89.50 95 LYS A O 1
ATOM 713 N N . ARG A 1 96 ? 5.093 -8.267 6.069 1.00 88.62 96 ARG A N 1
ATOM 714 C CA . ARG A 1 96 ? 4.988 -8.123 7.531 1.00 88.62 96 ARG A CA 1
ATOM 715 C C . ARG A 1 96 ? 3.553 -7.820 7.962 1.00 88.62 96 ARG A C 1
ATOM 717 O O . ARG A 1 96 ? 3.018 -8.556 8.781 1.00 88.62 96 ARG A O 1
ATOM 724 N N . MET A 1 97 ? 2.933 -6.809 7.353 1.00 88.38 97 MET A N 1
ATOM 725 C CA . MET A 1 97 ? 1.543 -6.423 7.621 1.00 88.38 97 MET A CA 1
ATOM 726 C C . MET A 1 97 ? 0.578 -7.557 7.269 1.00 88.38 97 MET A C 1
ATOM 728 O O . MET A 1 97 ? -0.287 -7.905 8.064 1.00 88.38 97 MET A O 1
ATOM 732 N N . LEU A 1 98 ? 0.780 -8.193 6.111 1.00 90.94 98 LEU A N 1
ATOM 733 C CA . LEU A 1 98 ? -0.019 -9.335 5.677 1.00 90.94 98 LEU A CA 1
ATOM 734 C C . LEU A 1 98 ? 0.014 -10.465 6.720 1.00 90.94 98 LEU A C 1
ATOM 736 O O . LEU A 1 98 ? -1.030 -10.975 7.118 1.00 90.94 98 LEU A O 1
ATOM 740 N N . LYS A 1 99 ? 1.214 -10.839 7.184 1.00 92.12 99 LYS A N 1
ATOM 741 C CA . LYS A 1 99 ? 1.406 -11.884 8.198 1.00 92.12 99 LYS A CA 1
ATOM 742 C C . LYS A 1 99 ? 0.761 -11.504 9.530 1.00 92.12 99 LYS A C 1
ATOM 744 O O . LYS A 1 99 ? 0.089 -12.333 10.131 1.00 92.12 99 LYS A O 1
ATOM 749 N N . GLU A 1 100 ? 0.961 -10.271 9.979 1.00 92.00 100 GLU A N 1
ATOM 750 C CA . GLU A 1 100 ? 0.421 -9.771 11.243 1.00 92.00 100 GLU A CA 1
ATOM 751 C C . GLU A 1 100 ? -1.108 -9.825 11.269 1.00 92.00 100 GLU A C 1
ATOM 753 O O . GLU A 1 100 ? -1.675 -10.387 12.202 1.00 92.00 100 GLU A O 1
ATOM 758 N N . LEU A 1 101 ? -1.770 -9.354 10.210 1.00 93.19 101 LEU A N 1
ATOM 759 C CA . LEU A 1 101 ? -3.232 -9.362 10.128 1.00 93.19 101 LEU A CA 1
ATOM 760 C C . LEU A 1 101 ? -3.812 -10.781 10.040 1.00 93.19 101 LEU A C 1
ATOM 762 O O . LEU A 1 101 ? -4.874 -11.040 10.602 1.00 93.19 101 LEU A O 1
ATOM 766 N N . PHE A 1 102 ? -3.122 -11.723 9.386 1.00 94.00 102 PHE A N 1
ATOM 767 C CA . PHE A 1 102 ? -3.556 -13.126 9.366 1.00 94.00 102 PHE A CA 1
ATOM 768 C C . PHE A 1 102 ? -3.323 -13.858 10.694 1.00 94.00 102 PHE A C 1
ATOM 770 O O . PHE A 1 102 ? -4.141 -14.695 11.064 1.00 94.00 102 PHE A O 1
ATOM 777 N N . THR A 1 103 ? -2.217 -13.593 11.395 1.00 93.44 103 THR A N 1
ATOM 778 C CA . THR A 1 103 ? -1.877 -14.296 12.644 1.00 93.44 103 THR A CA 1
ATOM 779 C C . THR A 1 103 ? -2.568 -13.694 13.865 1.00 93.44 103 THR A C 1
ATOM 781 O O . THR A 1 103 ? -3.126 -14.435 14.669 1.00 93.44 103 THR A O 1
ATOM 784 N N . ASN A 1 104 ? -2.533 -12.370 14.011 1.00 92.44 104 ASN A N 1
ATOM 785 C CA . ASN A 1 104 ? -3.025 -11.676 15.203 1.00 92.44 104 ASN A CA 1
ATOM 786 C C . ASN A 1 104 ? -4.454 -11.149 15.017 1.00 92.44 104 ASN A C 1
ATOM 788 O O . ASN A 1 104 ? -5.168 -10.952 15.998 1.00 92.44 104 ASN A O 1
ATOM 792 N N . GLY A 1 105 ? -4.889 -10.961 13.769 1.00 92.12 105 GLY A N 1
ATOM 793 C CA . GLY A 1 105 ? -6.168 -10.349 13.438 1.00 92.12 105 GLY A CA 1
ATOM 794 C C . GLY A 1 105 ? -6.070 -8.836 13.250 1.00 92.12 105 GLY A C 1
ATOM 795 O O . GLY A 1 105 ? -4.998 -8.242 13.165 1.00 92.12 105 GLY A O 1
ATOM 796 N N . CYS A 1 106 ? -7.235 -8.219 13.155 1.00 91.81 106 CYS A N 1
ATOM 797 C CA . CYS A 1 106 ? -7.429 -6.806 12.915 1.00 91.81 106 CYS A CA 1
ATOM 798 C C . CYS A 1 106 ? -7.526 -6.025 14.227 1.00 91.81 106 CYS A C 1
ATOM 800 O O . CYS A 1 106 ? -8.222 -6.432 15.164 1.00 91.81 106 CYS A O 1
ATOM 802 N N . HIS A 1 107 ? -6.916 -4.844 14.244 1.00 88.19 107 HIS A N 1
ATOM 803 C CA . HIS A 1 107 ? -7.129 -3.839 15.281 1.00 88.19 107 HIS A CA 1
ATOM 804 C C . HIS A 1 107 ? -8.193 -2.826 14.840 1.00 88.19 107 HIS A C 1
ATOM 806 O O . HIS A 1 107 ? -8.282 -2.478 13.661 1.00 88.19 107 HIS A O 1
ATOM 812 N N . ASN A 1 108 ? -8.980 -2.301 15.780 1.00 85.38 108 ASN A N 1
ATOM 813 C CA . ASN A 1 108 ? -9.759 -1.094 15.512 1.00 85.38 108 ASN A CA 1
ATOM 814 C C . ASN A 1 108 ? -8.819 0.115 15.575 1.00 85.38 108 ASN A C 1
ATOM 816 O O . ASN A 1 108 ? -8.317 0.462 16.646 1.00 85.38 108 ASN A O 1
ATOM 820 N N . LEU A 1 109 ? -8.603 0.781 14.441 1.00 83.38 109 LEU A N 1
ATOM 821 C CA . LEU A 1 109 ? -7.679 1.918 14.363 1.00 83.38 109 LEU A CA 1
ATOM 822 C C . LEU A 1 109 ? -8.149 3.126 15.191 1.00 83.38 109 LEU A C 1
ATOM 824 O O . LEU A 1 109 ? -7.332 3.949 15.594 1.00 83.38 109 LEU A O 1
ATOM 828 N N . LYS A 1 110 ? -9.452 3.233 15.482 1.00 85.56 110 LYS A N 1
ATOM 829 C CA . LYS A 1 110 ? -10.023 4.282 16.345 1.00 85.56 110 LYS A CA 1
ATOM 830 C C . LYS A 1 110 ? -9.977 3.922 17.829 1.00 85.56 110 LYS A C 1
ATOM 832 O O . LYS A 1 110 ? -10.206 4.776 18.679 1.00 85.56 110 LYS A O 1
ATOM 837 N N . SER A 1 111 ? -9.757 2.656 18.164 1.00 86.31 111 SER A N 1
ATOM 838 C CA . SER A 1 111 ? -9.778 2.150 19.537 1.00 86.31 111 SER A CA 1
ATOM 839 C C . SER A 1 111 ? -8.690 1.090 19.697 1.00 86.31 111 SER A C 1
ATOM 841 O O . SER A 1 111 ? -8.994 -0.104 19.669 1.00 86.31 111 SER A O 1
ATOM 843 N N . PRO A 1 112 ? -7.421 1.498 19.877 1.00 79.75 112 PRO A N 1
ATOM 844 C CA . PRO A 1 112 ? -6.282 0.576 19.895 1.00 79.75 112 PRO A CA 1
ATOM 845 C C . PRO A 1 112 ? -6.362 -0.467 21.020 1.00 79.75 112 PRO A C 1
ATOM 847 O O . PRO A 1 112 ? -5.839 -1.565 20.875 1.00 79.75 112 PRO A O 1
ATOM 850 N N . ASN A 1 113 ? -7.080 -0.157 22.104 1.00 85.31 113 ASN A N 1
ATOM 851 C CA . ASN A 1 113 ? -7.307 -1.064 23.235 1.00 85.31 113 ASN A CA 1
ATOM 852 C C . ASN A 1 113 ? -8.506 -2.008 23.037 1.00 85.31 113 ASN A C 1
ATOM 854 O O . ASN A 1 113 ? -8.873 -2.744 23.952 1.00 85.31 113 ASN A O 1
ATOM 858 N N . SER A 1 114 ? -9.176 -1.950 21.885 1.00 86.06 114 SER A N 1
ATOM 859 C CA . SER A 1 114 ? -10.287 -2.852 21.589 1.00 86.06 114 SER A CA 1
ATOM 860 C C . SER A 1 114 ? -9.797 -4.282 21.384 1.00 86.06 114 SER A C 1
ATOM 862 O O . SER A 1 114 ? -8.647 -4.537 21.021 1.00 86.06 114 SER A O 1
ATOM 864 N N . LYS A 1 115 ? -10.702 -5.236 21.611 1.00 88.81 115 LYS A N 1
ATOM 865 C CA . LYS A 1 115 ? -10.429 -6.642 21.339 1.00 88.81 115 LYS A CA 1
ATOM 866 C C . LYS A 1 115 ? -10.155 -6.825 19.846 1.00 88.81 115 LYS A C 1
ATOM 868 O O . LYS A 1 115 ? -10.945 -6.380 19.014 1.00 88.81 115 LYS A O 1
ATOM 873 N N . LEU A 1 116 ? -9.071 -7.528 19.532 1.00 89.62 116 LEU A N 1
ATOM 874 C CA . LEU A 1 116 ? -8.766 -7.923 18.164 1.00 89.62 116 LEU A CA 1
ATOM 875 C C . LEU A 1 116 ? -9.878 -8.825 17.619 1.00 89.62 116 LEU A C 1
ATOM 877 O O . LEU A 1 116 ? -10.441 -9.656 18.342 1.00 89.62 116 LEU A O 1
ATOM 881 N N . TYR A 1 117 ? -10.173 -8.674 16.335 1.00 90.75 117 TYR A N 1
ATOM 882 C CA . TYR A 1 117 ? -11.115 -9.525 15.613 1.00 90.75 117 TYR A CA 1
ATOM 883 C C . TYR A 1 117 ? -10.406 -10.215 14.445 1.00 90.75 117 TYR A C 1
ATOM 885 O O . TYR A 1 117 ? -9.459 -9.659 13.894 1.00 90.75 117 TYR A O 1
ATOM 893 N N . PRO A 1 118 ? -10.805 -11.439 14.067 1.00 92.56 118 PRO A N 1
ATOM 894 C CA . PRO A 1 118 ? -10.129 -12.161 12.996 1.00 92.56 118 PRO A CA 1
ATOM 895 C C . PRO A 1 118 ? -10.291 -11.439 11.653 1.00 92.56 118 PRO A C 1
ATOM 897 O O . PRO A 1 118 ? -11.383 -10.976 11.317 1.00 92.56 118 PRO A O 1
ATOM 900 N N . ALA A 1 119 ? -9.212 -11.380 10.872 1.00 93.50 119 ALA A N 1
ATOM 901 C CA . ALA A 1 119 ? -9.277 -10.902 9.497 1.00 93.50 119 ALA A CA 1
ATOM 902 C C . ALA A 1 119 ? -10.041 -11.898 8.618 1.00 93.50 119 ALA A C 1
ATOM 904 O O . ALA A 1 119 ? -9.878 -13.113 8.751 1.00 93.50 119 ALA A O 1
ATOM 905 N N . THR A 1 120 ? -10.854 -11.389 7.692 1.00 94.19 120 THR A N 1
ATOM 906 C CA . THR A 1 120 ? -11.583 -12.248 6.749 1.00 94.19 120 THR A CA 1
ATOM 907 C C . THR A 1 120 ? -10.757 -12.428 5.474 1.00 94.19 120 THR A C 1
ATOM 909 O O . THR A 1 120 ? -10.441 -11.437 4.820 1.00 94.19 120 THR A O 1
ATOM 912 N N . PRO A 1 121 ? -10.388 -13.655 5.076 1.00 95.00 121 PRO A N 1
ATOM 913 C CA . PRO A 1 121 ? -9.659 -13.869 3.833 1.00 95.00 121 PRO A CA 1
ATOM 914 C C . PRO A 1 121 ? -10.557 -13.560 2.628 1.00 95.00 121 PRO A C 1
ATOM 916 O O . PRO A 1 121 ? -11.562 -14.230 2.405 1.00 95.00 121 PRO A O 1
ATOM 919 N N . VAL A 1 122 ? -10.183 -12.562 1.829 1.00 95.50 122 VAL A N 1
ATOM 920 C CA . VAL A 1 122 ? -10.878 -12.191 0.585 1.00 95.50 122 VAL A CA 1
ATOM 921 C C . VAL A 1 122 ? -9.893 -12.095 -0.577 1.00 95.50 122 VAL A C 1
ATOM 923 O O . VAL A 1 122 ? -8.682 -12.031 -0.378 1.00 95.50 122 VAL A O 1
ATOM 926 N N . SER A 1 123 ? -10.396 -12.086 -1.810 1.00 95.56 123 SER A N 1
ATOM 927 C CA . SER A 1 123 ? -9.563 -11.831 -2.988 1.00 95.56 123 SER A CA 1
ATOM 928 C C . SER A 1 123 ? -9.500 -10.333 -3.281 1.00 95.56 123 SER A C 1
ATOM 930 O O . SER A 1 123 ? -10.539 -9.669 -3.352 1.00 95.56 123 SER A O 1
ATOM 932 N N . ARG A 1 124 ? -8.287 -9.807 -3.466 1.00 94.62 124 ARG A N 1
ATOM 933 C CA . ARG A 1 124 ? -8.030 -8.431 -3.918 1.00 94.62 124 ARG A CA 1
ATOM 934 C C . ARG A 1 124 ? -7.010 -8.411 -5.037 1.00 94.62 124 ARG A C 1
ATOM 936 O O . ARG A 1 124 ? -6.300 -9.392 -5.247 1.00 94.62 124 ARG A O 1
ATOM 943 N N . TRP A 1 125 ? -6.946 -7.292 -5.743 1.00 94.94 125 TRP A N 1
ATOM 944 C CA . TRP A 1 125 ? -6.062 -7.095 -6.883 1.00 94.94 125 TRP A CA 1
ATOM 945 C C . TRP A 1 125 ? -4.942 -6.116 -6.551 1.00 94.94 125 TRP A C 1
ATOM 947 O O . TRP A 1 125 ? -5.105 -5.249 -5.701 1.00 94.94 125 TRP A O 1
ATOM 957 N N . TYR A 1 126 ? -3.808 -6.271 -7.222 1.00 92.69 126 TYR A N 1
ATOM 958 C CA . TYR A 1 126 ? -2.678 -5.347 -7.176 1.00 92.69 126 TYR A CA 1
ATOM 959 C C . TYR A 1 126 ? -1.987 -5.335 -8.542 1.00 92.69 126 TYR A C 1
ATOM 961 O O . TYR A 1 126 ? -2.100 -6.306 -9.301 1.00 92.69 126 TYR A O 1
ATOM 969 N N . ARG A 1 127 ? -1.268 -4.259 -8.861 1.00 92.88 127 ARG A N 1
ATOM 970 C CA . ARG A 1 127 ? -0.423 -4.193 -10.054 1.00 92.88 127 ARG A CA 1
ATOM 971 C C . ARG A 1 127 ? 0.898 -4.883 -9.760 1.00 92.88 127 ARG A C 1
ATOM 973 O O . ARG A 1 127 ? 1.625 -4.529 -8.837 1.00 92.88 127 ARG A O 1
ATOM 980 N N . HIS A 1 128 ? 1.191 -5.908 -10.538 1.00 91.12 128 HIS A N 1
ATOM 981 C CA . HIS A 1 128 ? 2.441 -6.631 -10.486 1.00 91.12 128 HIS A CA 1
ATOM 982 C C . HIS A 1 128 ? 3.316 -6.189 -11.647 1.00 91.12 128 HIS A C 1
ATOM 984 O O . HIS A 1 128 ? 2.938 -6.359 -12.805 1.00 91.12 128 HIS A O 1
ATOM 990 N N . ILE A 1 129 ? 4.491 -5.668 -11.308 1.00 88.50 129 ILE A N 1
ATOM 991 C CA . ILE A 1 129 ? 5.533 -5.342 -12.271 1.00 88.50 129 ILE A CA 1
ATOM 992 C C . ILE A 1 129 ? 6.727 -6.251 -12.013 1.00 88.50 129 ILE A C 1
ATOM 994 O O . ILE A 1 129 ? 7.198 -6.370 -10.881 1.00 88.50 129 ILE A O 1
ATOM 998 N N . ASP A 1 130 ? 7.205 -6.877 -13.078 1.00 89.31 130 ASP A N 1
ATOM 999 C CA . ASP A 1 130 ? 8.476 -7.580 -13.144 1.00 89.31 130 ASP A CA 1
ATOM 1000 C C . ASP A 1 130 ? 9.256 -7.016 -14.336 1.00 89.31 130 ASP A C 1
ATOM 1002 O O . ASP A 1 130 ? 8.901 -7.232 -15.498 1.00 89.31 130 ASP A O 1
ATOM 1006 N N . TYR A 1 131 ? 10.302 -6.246 -14.038 1.00 85.88 131 TYR A N 1
ATOM 1007 C CA . TYR A 1 131 ? 11.115 -5.580 -15.054 1.00 85.88 131 TYR A CA 1
ATOM 1008 C C . TYR A 1 131 ? 11.964 -6.563 -15.869 1.00 85.88 131 TYR A C 1
ATOM 1010 O O . TYR A 1 131 ? 12.211 -6.309 -17.047 1.00 85.88 131 TYR A O 1
ATOM 1018 N N . GLU A 1 132 ? 12.388 -7.680 -15.272 1.00 91.94 132 GLU A N 1
ATOM 1019 C CA . GLU A 1 132 ? 13.219 -8.687 -15.940 1.00 91.94 132 GLU A CA 1
ATOM 1020 C C . GLU A 1 132 ? 12.371 -9.519 -16.903 1.00 91.94 132 GLU A C 1
ATOM 1022 O O . GLU A 1 132 ? 12.722 -9.688 -18.072 1.00 91.94 132 GLU A O 1
ATOM 1027 N N . ALA A 1 133 ? 11.206 -9.968 -16.436 1.00 93.62 133 ALA A N 1
ATOM 1028 C CA . ALA A 1 133 ? 10.259 -10.734 -17.238 1.00 93.62 133 ALA A CA 1
ATOM 1029 C C . ALA A 1 133 ? 9.408 -9.863 -18.183 1.00 93.62 133 ALA A C 1
ATOM 1031 O O . ALA A 1 133 ? 8.628 -10.402 -18.969 1.00 93.62 133 ALA A O 1
ATOM 1032 N N . LYS A 1 134 ? 9.539 -8.528 -18.117 1.00 91.44 134 LYS A N 1
ATOM 1033 C CA . LYS A 1 134 ? 8.700 -7.546 -18.833 1.00 91.44 134 LYS A CA 1
ATOM 1034 C C . LYS A 1 134 ? 7.202 -7.769 -18.603 1.00 91.44 134 LYS A C 1
ATOM 1036 O O . LYS A 1 134 ? 6.394 -7.626 -19.522 1.00 91.44 134 LYS A O 1
ATOM 1041 N N . VAL A 1 135 ? 6.834 -8.137 -17.380 1.00 92.81 135 VAL A N 1
ATOM 1042 C CA . VAL A 1 135 ? 5.439 -8.337 -16.987 1.00 92.81 135 VAL A CA 1
ATOM 1043 C C . VAL A 1 135 ? 4.935 -7.070 -16.318 1.00 92.81 135 VAL A C 1
ATOM 1045 O O . VAL A 1 135 ? 5.545 -6.572 -15.378 1.00 92.81 135 VAL A O 1
ATOM 1048 N N . ASP A 1 136 ? 3.796 -6.578 -16.789 1.00 91.56 136 ASP A N 1
ATOM 1049 C CA . ASP A 1 136 ? 3.046 -5.501 -16.158 1.00 91.56 136 ASP A CA 1
ATOM 1050 C C . ASP A 1 136 ? 1.559 -5.855 -16.229 1.00 91.56 136 ASP A C 1
ATOM 1052 O O . ASP A 1 136 ? 0.922 -5.727 -17.276 1.00 91.56 136 ASP A O 1
ATOM 1056 N N . GLU A 1 137 ? 1.019 -6.391 -15.135 1.00 93.62 137 GLU A N 1
ATOM 1057 C CA . GLU A 1 137 ? -0.365 -6.860 -15.099 1.00 93.62 137 GLU A CA 1
ATOM 1058 C C . GLU A 1 137 ? -1.012 -6.742 -13.716 1.00 93.62 137 GLU A C 1
ATOM 1060 O O . GLU A 1 137 ? -0.360 -6.781 -12.674 1.00 93.62 137 GLU A O 1
ATOM 1065 N N . CYS A 1 138 ? -2.342 -6.695 -13.690 1.00 94.69 138 CYS A N 1
ATOM 1066 C CA . CYS A 1 138 ? -3.108 -6.837 -12.456 1.00 94.69 138 CYS A CA 1
ATOM 1067 C C . CYS A 1 138 ? -3.228 -8.310 -12.045 1.00 94.69 138 CYS A C 1
ATOM 1069 O O . CYS A 1 138 ? -3.816 -9.106 -12.781 1.00 94.69 138 CYS A O 1
ATOM 1071 N N . ARG A 1 139 ? -2.757 -8.653 -10.839 1.00 95.38 139 ARG A N 1
ATOM 1072 C CA . ARG A 1 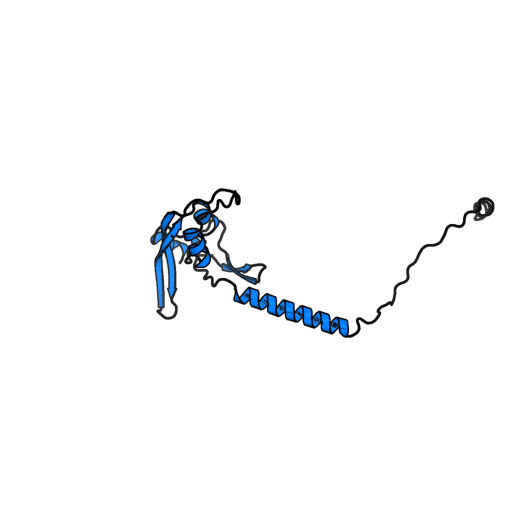139 ? -2.863 -9.994 -10.239 1.00 95.38 139 ARG A CA 1
ATOM 1073 C C . ARG A 1 139 ? -3.754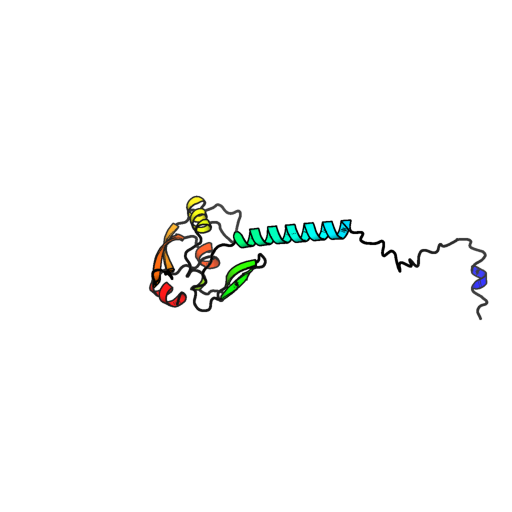 -9.992 -9.007 1.00 95.38 139 ARG A C 1
ATOM 1075 O O . ARG A 1 139 ? -3.778 -9.024 -8.251 1.00 95.38 139 ARG A O 1
ATOM 1082 N N . SER A 1 140 ? -4.447 -11.104 -8.775 1.00 95.38 140 SER A N 1
ATOM 1083 C CA . SER A 1 140 ? -5.195 -11.330 -7.539 1.00 95.38 140 SER A CA 1
ATOM 1084 C C . SER A 1 140 ? -4.320 -11.968 -6.458 1.00 95.38 140 SER A C 1
ATOM 1086 O O . SER A 1 140 ? -3.453 -12.789 -6.758 1.00 95.38 140 SER A O 1
ATOM 1088 N N . TYR A 1 141 ? -4.588 -11.663 -5.195 1.00 94.56 141 TYR A N 1
ATOM 1089 C CA . TYR A 1 141 ? -3.955 -12.295 -4.039 1.00 94.56 141 TYR A CA 1
ATOM 1090 C C . TYR A 1 141 ? -4.936 -12.421 -2.872 1.00 94.56 141 TYR A C 1
ATOM 1092 O O . TYR A 1 141 ? -5.989 -11.779 -2.854 1.00 94.56 141 TYR A O 1
ATOM 1100 N N . LEU A 1 142 ? -4.586 -13.277 -1.908 1.00 94.62 142 LEU A N 1
ATOM 1101 C CA . LEU A 1 142 ? -5.342 -13.414 -0.670 1.00 94.62 142 LEU A CA 1
ATOM 1102 C C . LEU A 1 142 ? -5.060 -12.214 0.237 1.00 94.62 142 LEU A C 1
ATOM 1104 O O . LEU A 1 142 ? -3.908 -11.951 0.589 1.00 94.62 142 LEU A O 1
ATOM 1108 N N . PHE A 1 143 ? -6.119 -11.513 0.609 1.00 93.94 143 PHE A N 1
ATOM 1109 C CA . PHE A 1 143 ? -6.085 -10.284 1.380 1.00 93.94 143 PHE A CA 1
ATOM 1110 C C . PHE A 1 143 ? -6.788 -10.479 2.731 1.00 93.94 143 PHE A C 1
ATOM 1112 O O . PHE A 1 143 ? -7.909 -10.996 2.754 1.00 93.94 143 PHE A O 1
ATOM 1119 N N . PRO A 1 144 ? -6.166 -10.076 3.851 1.00 94.31 144 PRO A N 1
ATOM 1120 C CA . PRO A 1 144 ? -6.784 -10.099 5.168 1.00 94.31 144 PRO A CA 1
ATOM 1121 C C . PRO A 1 144 ? -7.701 -8.880 5.317 1.00 94.31 144 PRO A C 1
ATOM 1123 O O . PRO A 1 144 ? -7.260 -7.792 5.682 1.00 94.31 144 PRO A O 1
ATOM 1126 N N . PHE A 1 145 ? -8.987 -9.042 5.005 1.00 94.06 145 PHE A N 1
ATOM 1127 C CA . PHE A 1 145 ? -9.953 -7.955 5.118 1.00 94.06 145 PHE A CA 1
ATOM 1128 C C . PHE A 1 145 ? -10.173 -7.560 6.579 1.00 94.06 145 PHE A C 1
ATOM 1130 O O . PHE A 1 145 ? -10.645 -8.359 7.393 1.00 94.06 145 PHE A O 1
ATOM 1137 N N . CYS A 1 146 ? -9.872 -6.292 6.852 1.00 92.06 146 CYS A N 1
ATOM 1138 C CA . CYS A 1 146 ? -10.249 -5.547 8.042 1.00 92.06 146 CYS A CA 1
ATOM 1139 C C . CYS A 1 146 ? -10.844 -4.220 7.560 1.00 92.06 146 CYS A C 1
ATOM 1141 O O . CYS A 1 146 ? -10.158 -3.478 6.854 1.00 92.06 146 CYS A O 1
ATOM 1143 N N . GLU A 1 147 ? -12.085 -3.908 7.930 1.00 88.69 147 GLU A N 1
ATOM 1144 C CA . GLU A 1 147 ? -12.818 -2.747 7.399 1.00 88.69 147 GLU A CA 1
ATOM 1145 C C . GLU A 1 147 ? -12.034 -1.433 7.559 1.00 88.69 147 GLU A C 1
ATOM 1147 O O . GLU A 1 147 ? -11.839 -0.685 6.597 1.00 88.69 147 GLU A O 1
ATOM 1152 N N . ASP A 1 148 ? -11.497 -1.188 8.758 1.00 85.94 148 ASP A N 1
ATOM 1153 C CA . ASP A 1 148 ? -10.717 0.017 9.043 1.00 85.94 148 ASP A CA 1
ATOM 1154 C C . ASP A 1 148 ? -9.387 0.062 8.276 1.00 85.94 148 ASP A C 1
ATOM 1156 O O . ASP A 1 148 ? -8.973 1.140 7.843 1.00 85.94 148 ASP A O 1
ATOM 1160 N N . TYR A 1 149 ? -8.709 -1.076 8.085 1.00 87.06 149 TYR A N 1
ATOM 1161 C CA . TYR A 1 149 ? -7.439 -1.098 7.350 1.00 87.06 149 TYR A CA 1
ATOM 1162 C C . TYR A 1 149 ? -7.665 -0.929 5.860 1.00 87.06 149 TYR A C 1
ATOM 1164 O O . TYR A 1 149 ? -6.953 -0.148 5.242 1.00 87.06 149 TYR A O 1
ATOM 1172 N N . GLU A 1 150 ? -8.648 -1.608 5.273 1.00 87.56 150 GLU A N 1
ATOM 1173 C CA . GLU A 1 150 ? -8.931 -1.452 3.848 1.00 87.56 150 GLU A CA 1
ATOM 1174 C C . GLU A 1 150 ? -9.298 0.003 3.535 1.00 87.56 150 GLU A C 1
ATOM 1176 O O . GLU A 1 150 ? -8.764 0.592 2.602 1.00 87.56 150 GLU A O 1
ATOM 1181 N N . LYS A 1 151 ? -10.128 0.639 4.366 1.00 84.88 151 LYS A N 1
ATOM 1182 C CA . LYS A 1 151 ? -10.538 2.026 4.130 1.00 84.88 151 LYS A CA 1
ATOM 1183 C C . LYS A 1 151 ? -9.410 3.040 4.344 1.00 84.88 151 LYS A C 1
ATOM 1185 O O . LYS A 1 151 ? -9.279 3.992 3.570 1.00 84.88 151 LYS A O 1
ATOM 1190 N N . ASN A 1 152 ? -8.623 2.882 5.409 1.00 82.94 152 ASN A N 1
ATOM 1191 C CA . ASN A 1 152 ? -7.711 3.936 5.861 1.00 82.94 152 ASN A CA 1
ATOM 1192 C C . ASN A 1 152 ? -6.240 3.667 5.518 1.00 82.94 152 ASN A C 1
ATOM 1194 O O . ASN A 1 152 ? -5.507 4.622 5.255 1.00 82.94 152 ASN A O 1
ATOM 1198 N N . VAL A 1 153 ? -5.824 2.398 5.488 1.00 83.81 153 VAL A N 1
ATOM 1199 C CA . VAL A 1 153 ? -4.416 1.974 5.394 1.00 83.81 153 VAL A CA 1
ATOM 1200 C C . VAL A 1 153 ? -4.081 1.426 4.009 1.00 83.81 153 VAL A C 1
ATOM 1202 O O . VAL A 1 153 ? -3.148 1.913 3.380 1.00 83.81 153 VAL A O 1
ATOM 1205 N N . TRP A 1 154 ? -4.838 0.441 3.518 1.00 87.44 154 TRP A N 1
ATOM 1206 C CA . TRP A 1 154 ? -4.528 -0.298 2.293 1.00 87.44 154 TRP A CA 1
ATOM 1207 C C . TRP A 1 154 ? -5.786 -0.559 1.444 1.00 87.44 154 TRP A C 1
ATOM 1209 O O . TRP A 1 154 ? -6.323 -1.671 1.472 1.00 87.44 154 TRP A O 1
ATOM 1219 N N . PRO A 1 155 ? -6.273 0.442 0.682 1.00 88.19 155 PRO A N 1
ATOM 1220 C CA . PRO A 1 155 ? -7.480 0.327 -0.140 1.00 88.19 155 PRO A CA 1
ATOM 1221 C C . PRO A 1 155 ? -7.211 -0.478 -1.415 1.00 88.19 155 PRO A C 1
ATOM 1223 O O . PRO A 1 155 ? -7.144 0.069 -2.513 1.00 88.19 155 PRO A O 1
ATOM 1226 N N . ALA A 1 156 ? -7.005 -1.787 -1.264 1.00 89.56 156 ALA A N 1
ATOM 1227 C CA . ALA A 1 156 ? -6.713 -2.678 -2.379 1.00 89.56 156 ALA A CA 1
ATOM 1228 C C . ALA A 1 156 ? -7.904 -2.750 -3.356 1.00 89.56 156 ALA A C 1
ATOM 1230 O O . ALA A 1 156 ? -9.042 -2.949 -2.918 1.00 89.56 156 ALA A O 1
ATOM 1231 N N . PRO A 1 157 ? -7.672 -2.655 -4.677 1.00 92.19 157 PRO A N 1
ATOM 1232 C CA . PRO A 1 157 ? -8.721 -2.818 -5.671 1.00 92.19 157 PRO A CA 1
ATOM 1233 C C . PRO A 1 157 ? -9.518 -4.116 -5.490 1.00 92.19 157 PRO A C 1
ATOM 1235 O O . PRO A 1 157 ? -8.974 -5.221 -5.384 1.00 92.19 157 PRO A O 1
ATOM 1238 N N . THR A 1 158 ? -10.841 -3.982 -5.487 1.00 93.69 158 THR A N 1
ATOM 1239 C CA . THR A 1 158 ? -11.768 -5.102 -5.267 1.00 93.69 158 THR A CA 1
ATOM 1240 C C . THR A 1 158 ? -12.011 -5.912 -6.539 1.00 93.69 158 THR A C 1
ATOM 1242 O O . THR A 1 158 ? -12.319 -7.100 -6.468 1.00 93.69 158 THR A O 1
ATOM 1245 N N . THR A 1 159 ? -11.813 -5.297 -7.708 1.00 95.06 159 THR A N 1
ATOM 1246 C CA . THR A 1 159 ? -11.964 -5.926 -9.025 1.00 95.06 159 THR A CA 1
ATOM 1247 C C . THR A 1 159 ? -10.741 -5.682 -9.905 1.00 95.06 159 THR A C 1
ATOM 1249 O O . THR A 1 159 ? -9.984 -4.726 -9.708 1.00 95.06 159 THR A O 1
ATOM 1252 N N . ARG A 1 160 ? -10.568 -6.518 -10.937 1.00 94.81 160 ARG A N 1
ATOM 1253 C CA . ARG A 1 160 ? -9.503 -6.335 -11.933 1.00 94.81 160 ARG A CA 1
ATOM 1254 C C . ARG A 1 160 ? -9.625 -4.991 -12.651 1.00 94.81 160 ARG A C 1
ATOM 1256 O O . ARG A 1 160 ? -8.616 -4.339 -12.883 1.00 94.81 160 ARG A O 1
ATOM 1263 N N . GLN A 1 161 ? -10.847 -4.568 -12.973 1.00 94.50 161 GLN A N 1
ATOM 1264 C CA . GLN A 1 161 ? -11.119 -3.295 -13.643 1.00 94.50 161 GLN A CA 1
ATOM 1265 C C . GLN A 1 161 ? -10.697 -2.106 -12.777 1.00 94.50 161 GLN A C 1
ATOM 1267 O O . GLN A 1 161 ? -10.093 -1.174 -13.293 1.00 94.50 161 GLN A O 1
ATOM 1272 N N . GLN A 1 162 ? -10.949 -2.156 -11.464 1.00 92.62 162 GLN A N 1
ATOM 1273 C CA . GLN A 1 162 ? -10.459 -1.129 -10.542 1.00 92.62 162 GLN A CA 1
ATOM 1274 C C . GLN A 1 162 ? -8.929 -1.082 -10.518 1.00 92.62 162 GLN A C 1
ATOM 1276 O O . GLN A 1 162 ? -8.361 0.002 -10.552 1.00 92.62 162 GLN A O 1
ATOM 1281 N N . CYS A 1 163 ? -8.260 -2.238 -10.519 1.00 92.75 163 CYS A N 1
ATOM 1282 C CA . CYS A 1 163 ? -6.800 -2.278 -10.593 1.00 92.75 163 CYS A CA 1
ATOM 1283 C C . CYS A 1 163 ? -6.284 -1.645 -11.896 1.00 92.75 163 CYS A C 1
ATOM 1285 O O . CYS A 1 163 ? -5.429 -0.770 -11.852 1.00 92.75 163 CYS A O 1
ATOM 1287 N N . LEU A 1 164 ? -6.860 -2.004 -13.047 1.00 91.44 164 LEU A N 1
ATOM 1288 C CA . LEU A 1 164 ? -6.476 -1.415 -14.335 1.00 91.44 164 LEU A CA 1
ATOM 1289 C C . LEU A 1 164 ? -6.741 0.096 -14.406 1.00 91.44 164 LEU A C 1
ATOM 1291 O O . LEU A 1 164 ? -6.039 0.796 -15.117 1.00 91.44 164 LEU A O 1
ATOM 1295 N N . HIS A 1 165 ? -7.748 0.596 -13.689 1.00 89.12 165 HIS A N 1
ATOM 1296 C CA . HIS A 1 165 ? -8.129 2.007 -13.717 1.00 89.12 165 HIS A CA 1
ATOM 1297 C C . HIS A 1 165 ? -7.337 2.886 -12.736 1.00 89.12 165 HIS A C 1
ATOM 1299 O O . HIS A 1 165 ? -7.084 4.052 -13.026 1.00 89.12 165 HIS A O 1
ATOM 1305 N N . TYR A 1 166 ? -7.003 2.367 -11.552 1.00 85.81 166 TYR A N 1
ATOM 1306 C CA . TYR A 1 166 ? -6.341 3.143 -10.496 1.00 85.81 166 TYR A CA 1
ATOM 1307 C C . TYR A 1 166 ? -4.830 2.936 -10.443 1.00 85.81 166 TYR A C 1
ATOM 1309 O O . TYR A 1 166 ? -4.124 3.778 -9.888 1.00 85.81 166 TYR A O 1
ATOM 1317 N N . CYS A 1 167 ? -4.341 1.821 -10.986 1.00 86.38 167 CYS A N 1
ATOM 1318 C CA . CYS A 1 167 ? -2.934 1.444 -10.919 1.00 86.38 167 CYS A CA 1
ATOM 1319 C C . CYS A 1 167 ? -2.186 1.664 -12.230 1.00 86.38 167 CYS A C 1
ATOM 1321 O O . CYS A 1 167 ? -1.025 1.292 -12.305 1.00 86.38 167 CYS A O 1
ATOM 1323 N N . TYR A 1 168 ? -2.828 2.227 -13.251 1.00 82.56 168 TYR A N 1
ATOM 1324 C CA . TYR A 1 168 ? -2.222 2.632 -14.520 1.00 82.56 168 TYR A CA 1
ATOM 1325 C C . TYR A 1 168 ? -2.643 4.068 -14.828 1.00 82.56 168 TYR A C 1
ATOM 1327 O O . TYR A 1 168 ? -1.807 4.799 -15.398 1.00 82.56 168 TYR A O 1
#

Radius of gyration: 32.44 Å; chains: 1; bounding box: 53×86×78 Å

Foldseek 3Di:
DVPDVVVVVPPDDDDDDDDDPDDPPDPPVDCPPVNVVVVVVVVVVVVVVLVVLQVPADDDDQQWDQWDWDADPSRHTDIDHPVQQLSQQQDDDDPVVQVCCQPVNDADPVCNPDDHDHFDWDKFWHWDDDPVVRDTAIDIDTGRDDPCCCRPPHVTHPDRVSSVVTRD

pLDDT: mean 77.2, std 18.83, range [32.47, 95.56]

Organism: Trichuris trichiura (NCBI:txid36087)

InterPro domains:
  IPR057449 BPTI-like, C-terminal domain [PF25315] (92-168)